Protein AF-A0A031LXT8-F1 (afdb_monomer)

Foldseek 3Di:
DPVVVVVVVVVVVPVPDPDDPPPPPPCPPDQLQVLLVVLVVVLVVLPLVSLQVNLVCLCVVTSVRDNDNVSSLVSLVSSVVSPNPVSVVVVVVVVVVVVVD

Solvent-accessible surface area (backbone atoms only — not comparable to full-atom values): 5679 Å² total; per-residue (Å²): 143,63,74,67,56,61,56,47,59,63,50,56,76,70,64,85,72,88,74,69,94,85,68,74,63,84,76,77,69,82,49,41,60,61,54,46,50,51,26,51,60,39,26,76,71,65,35,28,65,29,17,29,55,48,11,49,28,19,58,72,34,38,53,88,37,69,64,32,62,72,62,11,50,52,28,19,50,54,4,28,75,67,65,29,63,66,26,45,52,52,53,50,52,56,52,51,55,64,76,77,108

pLDDT: mean 77.26, std 21.1, range [40.28, 97.44]

Sequence (101 aa):
MIIKLFQSLFFDLKRTRTANLSNLEPSTSLNPRNQMWLYLRDALRGNAEAQYQLGLSYLNGELGLDRNYQIAEKWLNQSANAGNENAKRTLLQAYSLLAFS

Structure (mmCIF, N/CA/C/O backbone):
data_AF-A0A031LXT8-F1
#
_entry.id   AF-A0A031LXT8-F1
#
loop_
_atom_site.group_PDB
_atom_site.id
_atom_site.type_symbol
_atom_site.label_atom_id
_atom_site.label_alt_id
_atom_site.label_comp_id
_atom_site.label_asym_id
_atom_site.label_entity_id
_atom_site.label_seq_id
_atom_site.pdbx_PDB_ins_code
_atom_site.Cartn_x
_atom_site.Cartn_y
_atom_site.Cartn_z
_atom_site.occupancy
_atom_site.B_iso_or_equiv
_atom_site.auth_seq_id
_atom_site.auth_comp_id
_atom_site.auth_asym_id
_atom_site.auth_atom_id
_atom_site.pdbx_PDB_model_num
ATOM 1 N N . MET A 1 1 ? 14.738 5.889 -50.883 1.00 52.16 1 MET A N 1
ATOM 2 C CA . MET A 1 1 ? 16.024 5.975 -50.150 1.00 52.16 1 MET A CA 1
ATOM 3 C C . MET A 1 1 ? 15.867 6.797 -48.859 1.00 52.16 1 MET A C 1
ATOM 5 O O . MET A 1 1 ? 16.593 7.751 -48.654 1.00 52.16 1 MET A O 1
ATOM 9 N N . ILE A 1 2 ? 14.897 6.453 -47.994 1.00 48.31 2 ILE A N 1
ATOM 10 C CA . ILE A 1 2 ? 14.624 7.159 -46.712 1.00 48.31 2 ILE A CA 1
ATOM 11 C C . ILE A 1 2 ? 14.503 6.160 -45.540 1.00 48.31 2 ILE A C 1
ATOM 13 O O . ILE A 1 2 ? 14.871 6.467 -44.414 1.00 48.31 2 ILE A O 1
ATOM 17 N N . ILE A 1 3 ? 14.124 4.905 -45.808 1.00 41.34 3 ILE A N 1
ATOM 18 C CA . ILE A 1 3 ? 13.929 3.874 -44.771 1.00 41.34 3 ILE A CA 1
ATOM 19 C C . ILE A 1 3 ? 15.264 3.371 -44.172 1.00 41.34 3 ILE A C 1
ATOM 21 O O . ILE A 1 3 ? 15.314 2.979 -43.010 1.00 41.34 3 ILE A O 1
ATOM 25 N N . LYS A 1 4 ? 16.386 3.461 -44.907 1.00 46.75 4 LYS A N 1
ATOM 26 C CA . LYS A 1 4 ? 17.716 3.070 -44.388 1.00 46.75 4 LYS A CA 1
ATOM 27 C C . LYS A 1 4 ? 18.314 4.069 -43.385 1.00 46.75 4 LYS A C 1
ATOM 29 O O . LYS A 1 4 ? 19.149 3.676 -42.578 1.00 46.75 4 LYS A O 1
ATOM 34 N N . LEU A 1 5 ? 17.872 5.329 -43.393 1.00 44.41 5 LEU A N 1
ATOM 35 C CA . LEU A 1 5 ? 18.373 6.349 -42.462 1.00 44.41 5 LEU A CA 1
ATOM 36 C C . LEU A 1 5 ? 17.797 6.175 -41.051 1.00 44.41 5 LEU A C 1
ATOM 38 O O . LEU A 1 5 ? 18.504 6.412 -40.078 1.00 44.41 5 LEU A O 1
ATOM 42 N N . PHE A 1 6 ? 16.568 5.664 -40.922 1.00 46.62 6 PHE A N 1
ATOM 43 C CA . PHE A 1 6 ? 15.952 5.432 -39.611 1.00 46.62 6 PHE A CA 1
ATOM 44 C C . PHE A 1 6 ? 16.552 4.227 -38.871 1.00 46.62 6 PHE A C 1
ATOM 46 O O . PHE A 1 6 ? 16.717 4.275 -37.655 1.00 46.62 6 PHE A O 1
ATOM 53 N N . GLN A 1 7 ? 16.954 3.173 -39.593 1.00 45.22 7 GLN A N 1
ATOM 54 C CA . GLN A 1 7 ? 17.678 2.055 -38.977 1.00 45.22 7 GLN A CA 1
ATOM 55 C C . GLN A 1 7 ? 19.135 2.404 -38.655 1.00 45.22 7 GLN A C 1
ATOM 57 O O . GLN A 1 7 ? 19.639 1.945 -37.637 1.00 45.22 7 GLN A O 1
ATOM 62 N N . SER A 1 8 ? 19.793 3.255 -39.452 1.00 46.00 8 SER A N 1
ATOM 63 C CA . SER A 1 8 ? 21.164 3.694 -39.156 1.00 46.00 8 SER A CA 1
ATOM 64 C C . SER A 1 8 ? 21.223 4.609 -37.932 1.00 46.00 8 SER A C 1
ATOM 66 O O . SER A 1 8 ? 22.084 4.415 -37.083 1.00 46.00 8 SER A O 1
ATOM 68 N N . LEU A 1 9 ? 20.266 5.533 -37.771 1.00 46.81 9 LEU A N 1
ATOM 69 C CA . LEU A 1 9 ? 20.205 6.390 -36.581 1.00 46.81 9 LEU A CA 1
ATOM 70 C C . LEU A 1 9 ? 19.895 5.582 -35.307 1.00 46.81 9 LEU A C 1
ATOM 72 O O . LEU A 1 9 ? 20.411 5.881 -34.233 1.00 46.81 9 LEU A O 1
ATOM 76 N N . PHE A 1 10 ? 19.092 4.519 -35.431 1.00 52.41 10 PHE A N 1
ATOM 77 C CA . PHE A 1 10 ? 18.790 3.606 -34.325 1.00 52.41 10 PHE A CA 1
ATOM 78 C C . PHE A 1 10 ? 19.958 2.658 -33.991 1.00 52.41 10 PHE A C 1
ATOM 80 O O . PHE A 1 10 ? 20.082 2.204 -32.852 1.00 52.41 10 PHE A O 1
ATOM 87 N N . PHE A 1 11 ? 20.834 2.374 -34.960 1.00 48.34 11 PHE A N 1
ATOM 88 C CA . PHE A 1 11 ? 22.006 1.513 -34.784 1.00 48.34 11 PHE A CA 1
ATOM 89 C C . PHE A 1 11 ? 23.234 2.281 -34.259 1.00 48.34 11 PHE A C 1
ATOM 91 O O . PHE A 1 11 ? 23.964 1.752 -33.421 1.00 48.34 11 PHE A O 1
ATOM 98 N N . ASP A 1 12 ? 23.422 3.548 -34.649 1.00 45.16 12 ASP A N 1
ATOM 99 C CA . ASP A 1 12 ? 24.527 4.392 -34.160 1.00 45.16 12 ASP A CA 1
ATOM 100 C C . ASP A 1 12 ? 24.378 4.808 -32.688 1.00 45.16 12 ASP A C 1
ATOM 102 O O . ASP A 1 12 ? 25.370 4.913 -31.965 1.00 45.16 12 ASP A O 1
ATOM 106 N N . LEU A 1 13 ? 23.147 4.927 -32.178 1.00 47.16 13 LEU A N 1
ATOM 107 C CA . LEU A 1 13 ? 22.899 5.179 -30.750 1.00 47.16 13 LEU A CA 1
ATOM 108 C C . LEU A 1 13 ? 23.316 4.015 -29.833 1.00 47.16 13 LEU A C 1
ATOM 110 O O . LEU A 1 13 ? 23.437 4.207 -28.624 1.00 47.16 13 LEU A O 1
ATOM 114 N N . LYS A 1 14 ? 23.566 2.815 -30.379 1.00 52.72 14 LYS A N 1
ATOM 115 C CA . LYS A 1 14 ? 24.061 1.659 -29.610 1.00 52.72 14 LYS A CA 1
ATOM 116 C C . LYS A 1 14 ? 25.574 1.442 -29.709 1.00 52.72 14 LYS A C 1
ATOM 118 O O . LYS A 1 14 ? 26.081 0.536 -29.052 1.00 52.72 14 LYS A O 1
ATOM 123 N N . ARG A 1 15 ? 26.311 2.249 -30.486 1.00 54.94 15 ARG A N 1
ATOM 124 C CA . ARG A 1 15 ? 27.739 2.004 -30.770 1.00 54.94 15 ARG A CA 1
ATOM 125 C C . ARG A 1 15 ? 28.721 2.871 -29.972 1.00 54.94 15 ARG A C 1
ATOM 127 O O . ARG A 1 15 ? 29.896 2.533 -29.916 1.00 54.94 15 ARG A O 1
ATOM 134 N N . THR A 1 16 ? 28.271 3.922 -29.284 1.00 40.28 16 THR A N 1
ATOM 135 C CA . THR A 1 16 ? 29.148 4.845 -28.524 1.00 40.28 16 THR A CA 1
ATOM 136 C C . THR A 1 16 ? 29.181 4.618 -27.007 1.00 40.28 16 THR A C 1
ATOM 138 O O . THR A 1 16 ? 29.564 5.511 -26.255 1.00 40.28 16 THR A O 1
ATOM 141 N N . ARG A 1 17 ? 28.851 3.411 -26.528 1.00 46.56 17 ARG A N 1
ATOM 142 C CA . ARG A 1 17 ? 29.197 2.960 -25.163 1.00 46.56 17 ARG A CA 1
ATOM 143 C C . ARG A 1 17 ? 29.619 1.490 -25.133 1.00 46.56 17 ARG A C 1
ATOM 145 O O . ARG A 1 17 ? 29.062 0.677 -24.405 1.00 46.56 17 ARG A O 1
ATOM 152 N N . THR A 1 18 ? 30.637 1.141 -25.912 1.00 46.25 18 THR A N 1
ATOM 153 C CA . THR A 1 18 ? 31.444 -0.055 -25.640 1.00 46.25 18 THR A CA 1
ATOM 154 C C . THR A 1 18 ? 32.497 0.281 -24.587 1.00 46.25 18 THR A C 1
ATOM 156 O O . THR A 1 18 ? 33.643 0.574 -24.911 1.00 46.25 18 THR A O 1
ATOM 159 N N . ALA A 1 19 ? 32.097 0.255 -23.320 1.00 44.97 19 ALA A N 1
ATOM 160 C CA . ALA A 1 19 ? 33.008 0.036 -22.204 1.00 44.97 19 ALA A CA 1
ATOM 161 C C . ALA A 1 19 ? 32.215 -0.657 -21.085 1.00 44.97 19 ALA A C 1
ATOM 163 O O . ALA A 1 19 ? 31.340 -0.047 -20.480 1.00 44.97 19 ALA A O 1
ATOM 164 N N . ASN A 1 20 ? 32.523 -1.939 -20.857 1.00 41.75 20 ASN A N 1
ATOM 165 C CA . ASN A 1 20 ? 31.993 -2.840 -19.821 1.00 41.75 20 ASN A CA 1
ATOM 166 C C . ASN A 1 20 ? 30.548 -3.347 -19.972 1.00 41.75 20 ASN A C 1
ATOM 168 O O . ASN A 1 20 ? 29.634 -2.924 -19.274 1.00 41.75 20 ASN A O 1
ATOM 172 N N . LEU A 1 21 ? 30.378 -4.381 -20.802 1.00 50.88 21 LEU A N 1
ATOM 173 C CA . LEU A 1 21 ? 29.162 -5.208 -20.868 1.00 50.88 21 LEU A CA 1
ATOM 174 C C . LEU A 1 21 ? 29.178 -6.420 -19.908 1.00 50.88 21 LEU A C 1
ATOM 176 O O . LEU A 1 21 ? 28.299 -7.269 -19.994 1.00 50.88 21 LEU A O 1
ATOM 180 N N . SER A 1 22 ? 30.140 -6.503 -18.983 1.00 46.19 22 SER A N 1
ATOM 181 C CA . SER A 1 22 ? 30.223 -7.560 -17.955 1.00 46.19 22 SER A CA 1
ATOM 182 C C . SER A 1 22 ? 30.049 -7.055 -16.517 1.00 46.19 22 SER A C 1
ATOM 184 O O . SER A 1 22 ? 29.960 -7.871 -15.611 1.00 46.19 22 SER A O 1
ATOM 186 N N . ASN A 1 23 ? 29.952 -5.735 -16.313 1.00 44.12 23 ASN A N 1
ATOM 187 C CA . ASN A 1 23 ? 29.814 -5.102 -14.993 1.00 44.12 23 ASN A CA 1
ATOM 188 C C . ASN A 1 23 ? 28.612 -4.147 -14.944 1.00 44.12 23 ASN A C 1
ATOM 190 O O . ASN A 1 23 ? 28.645 -3.137 -14.241 1.00 44.12 23 ASN A O 1
ATOM 194 N N . LEU A 1 24 ? 27.540 -4.445 -15.685 1.00 45.91 24 LEU A N 1
ATOM 195 C CA . LEU A 1 24 ? 26.235 -3.844 -15.407 1.00 45.91 24 LEU A CA 1
ATOM 196 C C . LEU A 1 24 ? 25.675 -4.494 -14.134 1.00 45.91 24 LEU A C 1
ATOM 198 O O . LEU A 1 24 ? 24.630 -5.137 -14.148 1.00 45.91 24 LEU A O 1
ATOM 202 N N . GLU A 1 25 ? 26.388 -4.293 -13.024 1.00 43.53 25 GLU A N 1
ATOM 203 C CA . GLU A 1 25 ? 25.742 -4.082 -11.738 1.00 43.53 25 GLU A CA 1
ATOM 204 C C . GLU A 1 25 ? 24.522 -3.201 -12.019 1.00 43.53 25 GLU A C 1
ATOM 206 O O . GLU A 1 25 ? 24.671 -2.192 -12.732 1.00 43.53 25 GLU A O 1
ATOM 211 N N . PRO A 1 26 ? 23.316 -3.567 -11.554 1.00 46.69 26 PRO A N 1
ATOM 212 C CA . PRO A 1 26 ? 22.172 -2.693 -11.659 1.00 46.69 26 PRO A CA 1
ATOM 213 C C . PRO A 1 26 ? 22.521 -1.439 -10.867 1.00 46.69 26 PRO A C 1
ATOM 215 O O . PRO A 1 26 ? 22.262 -1.308 -9.677 1.00 46.69 26 PRO A O 1
ATOM 218 N N . SER A 1 27 ? 23.082 -0.462 -11.565 1.00 45.03 27 SER A N 1
ATOM 219 C CA . SER A 1 27 ? 23.076 0.935 -11.191 1.00 45.03 27 SER A CA 1
ATOM 220 C C . SER A 1 27 ? 21.638 1.417 -11.379 1.00 45.03 27 SER A C 1
ATOM 222 O O . SER A 1 27 ? 21.339 2.367 -12.095 1.00 45.03 27 SER A O 1
ATOM 224 N N . THR A 1 28 ? 20.712 0.773 -10.662 1.00 50.53 28 THR A N 1
ATOM 225 C CA . THR A 1 28 ? 19.494 1.363 -10.119 1.00 50.53 28 THR A CA 1
ATOM 226 C C . THR A 1 28 ? 19.908 2.439 -9.114 1.00 50.53 28 THR A C 1
ATOM 228 O O . THR A 1 28 ? 19.504 2.438 -7.956 1.00 50.53 28 THR A O 1
ATOM 231 N N . SER A 1 29 ? 20.775 3.357 -9.537 1.00 46.00 29 SER A N 1
ATOM 232 C CA . SER A 1 29 ? 21.190 4.515 -8.778 1.00 46.00 29 SER A CA 1
ATOM 233 C C . SER A 1 29 ? 20.017 5.485 -8.807 1.00 46.00 29 SER A C 1
ATOM 235 O O . SER A 1 29 ? 19.851 6.260 -9.747 1.00 46.00 29 SER A O 1
ATOM 237 N N . LEU A 1 30 ? 19.156 5.353 -7.801 1.00 56.53 30 LEU A N 1
ATOM 238 C CA . LEU A 1 30 ? 18.394 6.442 -7.200 1.00 56.53 30 LEU A CA 1
ATOM 239 C C . LEU A 1 30 ? 17.628 7.359 -8.174 1.00 56.53 30 LEU A C 1
ATOM 241 O O . LEU A 1 30 ? 17.579 8.569 -7.974 1.00 56.53 30 LEU A O 1
ATOM 245 N N . ASN A 1 31 ? 17.025 6.815 -9.237 1.00 69.25 31 ASN A N 1
ATOM 246 C CA . ASN A 1 31 ? 16.067 7.588 -10.023 1.00 69.25 31 ASN A CA 1
ATOM 247 C C . ASN A 1 31 ? 14.649 7.285 -9.521 1.00 69.25 31 ASN A C 1
ATOM 249 O O . ASN A 1 31 ? 14.154 6.180 -9.778 1.00 69.25 31 ASN A O 1
ATOM 253 N N . PRO A 1 32 ? 13.984 8.239 -8.844 1.00 68.25 32 PRO A N 1
ATOM 254 C CA . PRO A 1 32 ? 12.643 8.036 -8.303 1.00 68.25 32 PRO A CA 1
ATOM 255 C C . PRO A 1 32 ? 11.635 7.563 -9.362 1.00 68.25 32 PRO A C 1
ATOM 257 O O . PRO A 1 32 ? 10.799 6.705 -9.088 1.00 68.25 32 PRO A O 1
ATOM 260 N N . ARG A 1 33 ? 11.778 8.017 -10.617 1.00 75.25 33 ARG A N 1
ATOM 261 C CA . ARG A 1 33 ? 10.895 7.599 -11.719 1.00 75.25 33 ARG A CA 1
ATOM 262 C C . ARG A 1 33 ? 11.056 6.132 -12.110 1.00 75.25 33 ARG A C 1
ATOM 264 O O . ARG A 1 33 ? 10.068 5.490 -12.457 1.00 75.25 33 ARG A O 1
ATOM 271 N N . ASN A 1 34 ? 12.270 5.588 -12.041 1.00 83.44 34 ASN A N 1
ATOM 272 C CA . ASN A 1 34 ? 12.501 4.181 -12.373 1.00 83.44 34 ASN A CA 1
ATOM 273 C C . ASN A 1 34 ? 11.885 3.266 -11.310 1.00 83.44 34 ASN A C 1
ATOM 275 O O . ASN A 1 34 ? 11.287 2.250 -11.651 1.00 83.44 34 ASN A O 1
ATOM 279 N N . GLN A 1 35 ? 11.991 3.649 -10.035 1.00 86.31 35 GLN A N 1
ATOM 280 C CA . GLN A 1 35 ? 11.382 2.911 -8.925 1.00 86.31 35 GLN A CA 1
ATOM 281 C C . GLN A 1 35 ? 9.853 2.971 -8.991 1.00 86.31 35 GLN A C 1
ATOM 283 O O . GLN A 1 35 ? 9.203 1.931 -8.932 1.00 86.31 35 GLN A O 1
ATOM 288 N N . MET A 1 36 ? 9.289 4.158 -9.237 1.00 88.69 36 MET A N 1
ATOM 289 C CA . MET A 1 36 ? 7.849 4.330 -9.447 1.00 88.69 36 MET A CA 1
ATOM 290 C C . MET A 1 36 ? 7.325 3.419 -10.559 1.00 88.69 36 MET A C 1
ATOM 292 O O . MET A 1 36 ? 6.316 2.738 -10.395 1.00 88.69 36 MET A O 1
ATOM 296 N N . TRP A 1 37 ? 8.024 3.376 -11.695 1.00 88.38 37 TRP A N 1
ATOM 297 C CA . TRP A 1 37 ? 7.612 2.539 -12.814 1.00 88.38 37 TRP A CA 1
ATOM 298 C C . TRP A 1 37 ? 7.654 1.042 -12.476 1.00 88.38 37 TRP A C 1
ATOM 300 O O . TRP A 1 37 ? 6.749 0.306 -12.868 1.00 88.38 37 TRP A O 1
ATOM 310 N N . LEU A 1 38 ? 8.666 0.586 -11.729 1.00 89.69 38 LEU A N 1
ATOM 311 C CA . LEU A 1 38 ? 8.762 -0.805 -11.275 1.00 89.69 38 LEU A CA 1
ATOM 312 C C . LEU A 1 38 ? 7.604 -1.170 -10.341 1.00 89.69 38 LEU A C 1
ATOM 314 O O . LEU A 1 38 ? 6.935 -2.178 -10.574 1.00 89.69 38 LEU A O 1
ATOM 318 N N . TYR A 1 39 ? 7.320 -0.324 -9.347 1.00 92.44 39 TYR A N 1
ATOM 319 C CA . TYR A 1 39 ? 6.187 -0.528 -8.446 1.00 92.44 39 TYR A CA 1
ATOM 320 C C . TYR A 1 39 ? 4.864 -0.515 -9.194 1.00 92.44 39 TYR A C 1
ATOM 322 O O . TYR A 1 39 ? 4.056 -1.411 -8.989 1.00 92.44 39 TYR A O 1
ATOM 330 N N . LEU A 1 40 ? 4.659 0.420 -10.122 1.00 93.19 40 LEU A N 1
ATOM 331 C CA . LEU A 1 40 ? 3.451 0.453 -10.937 1.00 93.19 40 LEU A CA 1
ATOM 332 C C . LEU A 1 40 ? 3.294 -0.828 -11.766 1.00 93.19 40 LEU A C 1
ATOM 334 O O . LEU A 1 40 ? 2.227 -1.437 -11.760 1.00 93.19 40 LEU A O 1
ATOM 338 N N . ARG A 1 41 ? 4.353 -1.267 -12.455 1.00 93.56 41 ARG A N 1
ATOM 339 C CA . ARG A 1 41 ? 4.340 -2.496 -13.262 1.00 93.56 41 ARG A CA 1
ATOM 340 C C . ARG A 1 41 ? 3.936 -3.709 -12.427 1.00 93.56 41 ARG A C 1
ATOM 342 O O . ARG A 1 41 ? 3.113 -4.507 -12.872 1.00 93.56 41 ARG A O 1
ATOM 349 N N . ASP A 1 42 ? 4.526 -3.864 -11.248 1.00 93.31 42 ASP A N 1
ATOM 350 C CA . ASP A 1 42 ? 4.305 -5.041 -10.410 1.00 93.31 42 ASP A CA 1
ATOM 351 C C . ASP A 1 42 ? 2.974 -4.946 -9.645 1.00 93.31 42 ASP A C 1
ATOM 353 O O . ASP A 1 42 ? 2.258 -5.942 -9.529 1.00 93.31 42 ASP A O 1
ATOM 357 N N . ALA A 1 43 ? 2.562 -3.742 -9.240 1.00 94.75 43 ALA A N 1
ATOM 358 C CA . ALA A 1 43 ? 1.263 -3.487 -8.623 1.00 94.75 43 ALA A CA 1
ATOM 359 C C . ALA A 1 43 ? 0.102 -3.806 -9.575 1.00 94.75 43 ALA A C 1
ATOM 361 O O . ALA A 1 43 ? -0.891 -4.411 -9.165 1.00 94.75 43 ALA A O 1
ATOM 362 N N . LEU A 1 44 ? 0.253 -3.474 -10.864 1.00 93.94 44 LEU A N 1
ATOM 363 C CA . LEU A 1 44 ? -0.710 -3.821 -11.914 1.00 93.94 44 LEU A CA 1
ATOM 364 C C . LEU A 1 44 ? -0.810 -5.333 -12.164 1.00 93.94 44 LEU A C 1
ATOM 366 O O . LEU A 1 44 ? -1.829 -5.801 -12.664 1.00 93.94 44 LEU A O 1
ATOM 370 N N . ARG A 1 45 ? 0.215 -6.109 -11.795 1.00 94.94 45 ARG A N 1
ATOM 371 C CA . ARG A 1 45 ? 0.187 -7.582 -11.830 1.00 94.94 45 ARG A CA 1
ATOM 372 C C . ARG A 1 45 ? -0.417 -8.202 -10.569 1.00 94.94 45 ARG A C 1
ATOM 374 O O . ARG A 1 45 ? -0.409 -9.421 -10.439 1.00 94.94 45 ARG A O 1
ATOM 381 N N . GLY A 1 46 ? -0.919 -7.387 -9.642 1.00 92.44 46 GLY A N 1
ATOM 382 C CA . GLY A 1 46 ? -1.490 -7.863 -8.384 1.00 92.44 46 GLY A CA 1
ATOM 383 C C . GLY A 1 46 ? -0.454 -8.144 -7.296 1.00 92.44 46 GLY A C 1
ATOM 384 O O . GLY A 1 46 ? -0.786 -8.791 -6.307 1.00 92.44 46 GLY A O 1
ATOM 385 N N . ASN A 1 47 ? 0.798 -7.694 -7.449 1.00 96.50 47 ASN A N 1
ATOM 386 C CA . ASN A 1 47 ? 1.790 -7.858 -6.392 1.00 96.50 47 ASN A CA 1
ATOM 387 C C . ASN A 1 47 ? 1.415 -6.972 -5.193 1.00 96.50 47 ASN A C 1
ATOM 389 O O . ASN A 1 47 ? 1.486 -5.744 -5.269 1.00 96.50 47 ASN A O 1
ATOM 393 N N . ALA A 1 48 ? 1.034 -7.613 -4.088 1.00 96.12 48 ALA A N 1
ATOM 394 C CA . ALA A 1 48 ? 0.556 -6.932 -2.892 1.00 96.12 48 ALA A CA 1
ATOM 395 C C . ALA A 1 48 ? 1.615 -6.000 -2.280 1.00 96.12 48 ALA A C 1
ATOM 397 O O . ALA A 1 48 ? 1.280 -4.924 -1.793 1.00 96.12 48 ALA A O 1
ATOM 398 N N . GLU A 1 49 ? 2.895 -6.371 -2.324 1.00 95.38 49 GLU A N 1
ATOM 399 C CA . GLU A 1 49 ? 3.978 -5.531 -1.802 1.00 95.38 49 GLU A CA 1
ATOM 400 C C . GLU A 1 49 ? 4.204 -4.298 -2.682 1.00 95.38 49 GLU A C 1
ATOM 402 O O . GLU A 1 49 ? 4.295 -3.183 -2.181 1.00 95.38 49 GLU A O 1
ATOM 407 N N . ALA A 1 50 ? 4.186 -4.452 -4.006 1.00 94.88 50 ALA A N 1
ATOM 408 C CA . ALA A 1 50 ? 4.297 -3.317 -4.918 1.00 94.88 50 ALA A CA 1
ATOM 409 C C . ALA A 1 50 ? 3.111 -2.346 -4.779 1.00 94.88 50 ALA A C 1
ATOM 411 O O . ALA A 1 50 ? 3.305 -1.133 -4.796 1.00 94.88 50 ALA A O 1
ATOM 412 N N . GLN A 1 51 ? 1.891 -2.862 -4.590 1.00 97.25 51 GLN A N 1
ATOM 413 C CA . GLN A 1 51 ? 0.710 -2.041 -4.291 1.00 97.25 51 GLN A CA 1
ATOM 414 C C . GLN A 1 51 ? 0.873 -1.277 -2.969 1.00 97.25 51 GLN A C 1
ATOM 416 O O . GLN A 1 51 ? 0.520 -0.101 -2.897 1.00 97.25 51 GLN A O 1
ATOM 421 N N . TYR A 1 52 ? 1.454 -1.909 -1.943 1.00 97.38 52 TYR A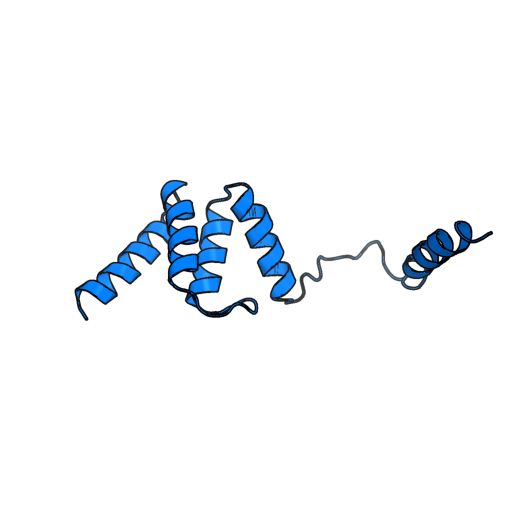 N 1
ATOM 422 C CA . TYR A 1 52 ? 1.750 -1.255 -0.668 1.00 97.38 52 TYR A CA 1
ATOM 423 C C . TYR A 1 52 ? 2.748 -0.103 -0.837 1.00 97.38 52 TYR A C 1
ATOM 425 O O . TYR A 1 52 ? 2.450 1.029 -0.454 1.00 97.38 52 TYR A O 1
ATOM 433 N N . GLN A 1 53 ? 3.889 -0.365 -1.480 1.00 95.50 53 GLN A N 1
ATOM 434 C CA . GLN A 1 53 ? 4.938 0.633 -1.716 1.00 95.50 53 GLN A CA 1
ATOM 435 C C . GLN A 1 53 ? 4.440 1.806 -2.569 1.00 95.50 53 GLN A C 1
ATOM 437 O O . GLN A 1 53 ? 4.751 2.967 -2.296 1.00 95.50 53 GLN A O 1
ATOM 442 N N . LEU A 1 54 ? 3.608 1.523 -3.573 1.00 94.69 54 LEU A N 1
ATOM 443 C CA . LEU A 1 54 ? 2.978 2.545 -4.400 1.00 94.69 54 LEU A CA 1
ATOM 444 C C . LEU A 1 54 ? 2.002 3.405 -3.585 1.00 94.69 54 LEU A C 1
ATOM 446 O O . LEU A 1 54 ? 2.009 4.629 -3.701 1.00 94.69 54 LEU A O 1
ATOM 450 N N . GLY A 1 55 ? 1.203 2.774 -2.720 1.00 95.56 55 GLY A N 1
ATOM 451 C CA . GLY A 1 55 ? 0.304 3.459 -1.796 1.00 95.56 55 GLY A CA 1
ATOM 452 C C . GLY A 1 55 ? 1.039 4.391 -0.832 1.00 95.56 55 GLY A C 1
ATOM 453 O O . GLY A 1 55 ? 0.664 5.555 -0.705 1.00 95.56 55 GLY A O 1
ATOM 454 N N . LEU A 1 56 ? 2.131 3.922 -0.220 1.00 95.00 56 LEU A N 1
ATOM 455 C CA . LEU A 1 56 ? 2.998 4.749 0.627 1.00 95.00 56 LEU A CA 1
ATOM 456 C C . LEU A 1 56 ? 3.618 5.919 -0.142 1.00 95.00 56 LEU A C 1
ATOM 458 O O . LEU A 1 56 ? 3.629 7.044 0.354 1.00 95.00 56 LEU A O 1
ATOM 462 N N . SER A 1 57 ? 4.068 5.676 -1.374 1.00 93.50 57 SER A N 1
ATOM 463 C CA . SER A 1 57 ? 4.662 6.721 -2.212 1.00 93.50 57 SER A CA 1
ATOM 464 C C . SER A 1 57 ? 3.668 7.860 -2.473 1.00 93.50 57 SER A C 1
ATOM 466 O O . SER A 1 57 ? 4.040 9.030 -2.394 1.00 93.50 57 SER A O 1
ATOM 468 N N . TYR A 1 58 ? 2.387 7.539 -2.698 1.00 94.50 58 TYR A N 1
ATOM 469 C CA . TYR A 1 58 ? 1.314 8.534 -2.811 1.00 94.50 58 TYR A CA 1
ATOM 470 C C . TYR A 1 58 ? 0.922 9.185 -1.474 1.00 94.50 58 TYR A C 1
ATOM 472 O O . TYR A 1 58 ? 0.489 10.335 -1.489 1.00 94.50 58 TYR A O 1
ATOM 480 N N . LEU A 1 59 ? 1.059 8.510 -0.324 1.00 91.88 59 LEU A N 1
ATOM 481 C CA . LEU A 1 59 ? 0.830 9.138 0.991 1.00 91.88 59 LEU A CA 1
ATOM 482 C C . LEU A 1 59 ? 1.896 10.186 1.307 1.00 91.88 59 LEU A C 1
ATOM 484 O O . LEU A 1 59 ? 1.578 11.277 1.785 1.00 91.88 59 LEU A O 1
ATOM 488 N N . ASN A 1 60 ? 3.153 9.844 1.039 1.00 89.75 60 ASN A N 1
ATOM 489 C CA . ASN A 1 60 ? 4.300 10.651 1.432 1.00 89.75 60 ASN A CA 1
ATOM 490 C C . ASN A 1 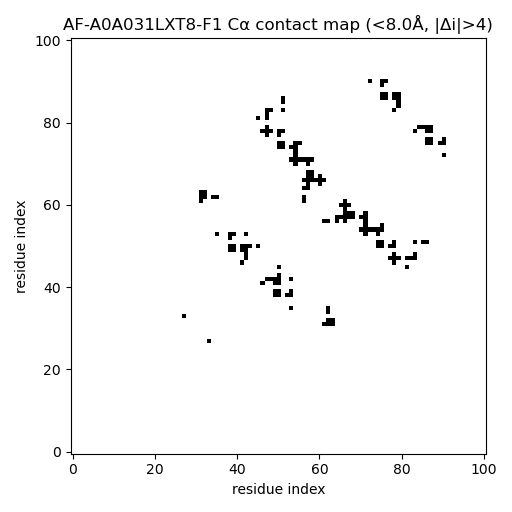60 ? 4.677 11.695 0.374 1.00 89.75 60 ASN A C 1
ATOM 492 O O . ASN A 1 60 ? 5.318 12.690 0.708 1.00 89.75 60 ASN A O 1
ATOM 496 N N . GLY A 1 61 ? 4.239 11.520 -0.878 1.00 90.19 61 GLY A N 1
ATOM 497 C CA . GLY A 1 61 ? 4.655 12.374 -1.993 1.00 90.19 61 GLY A CA 1
ATOM 498 C C . GLY A 1 61 ? 6.093 12.072 -2.410 1.00 90.19 61 GLY A C 1
ATOM 499 O O . GLY A 1 61 ? 6.907 12.970 -2.612 1.00 90.19 61 GLY A O 1
ATOM 500 N N . GLU A 1 62 ? 6.431 10.786 -2.451 1.00 88.06 62 GLU A N 1
ATOM 501 C CA . GLU A 1 62 ? 7.755 10.299 -2.819 1.00 88.06 62 GLU A CA 1
ATOM 502 C C . GLU A 1 62 ? 7.807 9.941 -4.304 1.00 88.06 62 GLU A C 1
ATOM 504 O O . GLU A 1 62 ? 6.814 9.973 -5.027 1.00 88.06 62 GLU A O 1
ATOM 509 N N . LEU A 1 63 ? 8.997 9.597 -4.789 1.00 83.69 63 LEU A N 1
ATOM 510 C CA . LEU A 1 63 ? 9.207 9.141 -6.162 1.00 83.69 63 LEU A CA 1
ATOM 511 C C . LEU A 1 63 ? 8.801 10.150 -7.261 1.00 83.69 63 LEU A C 1
ATOM 513 O O . LEU A 1 63 ? 8.645 9.782 -8.427 1.00 83.69 63 LEU A O 1
ATOM 517 N N . GLY A 1 64 ? 8.703 11.436 -6.909 1.00 82.94 64 GLY A N 1
ATOM 518 C CA . GLY A 1 64 ? 8.234 12.497 -7.805 1.00 82.94 64 GLY A CA 1
ATOM 519 C C . GLY A 1 64 ? 6.712 12.534 -7.968 1.00 82.94 64 GLY A C 1
ATOM 520 O O . GLY A 1 64 ? 6.229 13.103 -8.944 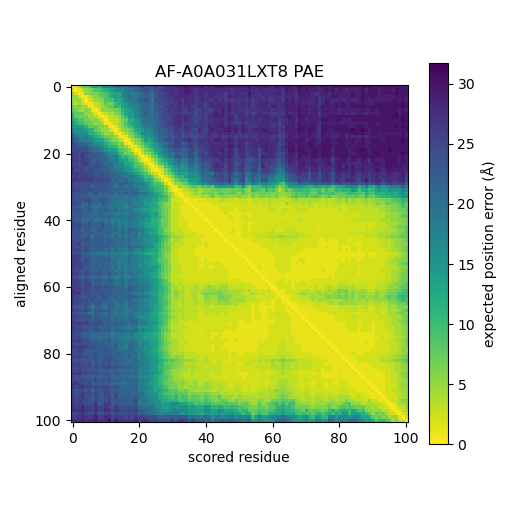1.00 82.94 64 GLY A O 1
ATOM 521 N N . LEU A 1 65 ? 5.975 11.899 -7.055 1.00 86.94 65 LEU A N 1
ATOM 522 C CA . LEU A 1 65 ? 4.523 11.966 -6.971 1.00 86.94 65 LEU A CA 1
ATOM 523 C C . LEU A 1 65 ? 4.096 13.084 -6.032 1.00 86.94 65 LEU A C 1
ATOM 525 O O . LEU A 1 65 ? 4.697 13.294 -4.981 1.00 86.94 65 LEU A O 1
ATOM 529 N N . ASP A 1 66 ? 2.988 13.728 -6.369 1.00 91.75 66 ASP A N 1
ATOM 530 C CA . ASP A 1 66 ? 2.285 14.570 -5.414 1.00 91.75 66 ASP A CA 1
ATOM 531 C C . ASP A 1 66 ? 1.522 13.703 -4.412 1.00 91.75 66 ASP A C 1
ATOM 533 O O . ASP A 1 66 ? 1.010 12.625 -4.743 1.00 91.75 66 ASP A O 1
ATOM 537 N N . ARG A 1 67 ? 1.409 14.202 -3.176 1.00 92.44 67 ARG A N 1
ATOM 538 C CA . ARG A 1 67 ? 0.602 13.544 -2.148 1.00 92.44 67 ARG A CA 1
ATOM 539 C C . ARG A 1 67 ? -0.843 13.437 -2.609 1.00 92.44 67 ARG A C 1
ATOM 541 O O . ARG A 1 67 ? -1.486 14.444 -2.900 1.00 92.44 67 ARG A O 1
ATOM 548 N N . ASN A 1 68 ? -1.364 12.218 -2.635 1.00 94.56 68 ASN A N 1
ATOM 549 C CA . ASN A 1 68 ? -2.746 11.952 -2.994 1.00 94.56 68 ASN A CA 1
ATOM 550 C C . ASN A 1 68 ? -3.307 10.812 -2.142 1.00 94.56 68 ASN A C 1
ATOM 552 O O . ASN A 1 68 ? -3.132 9.631 -2.446 1.00 94.56 68 ASN A O 1
ATOM 556 N N . TYR A 1 69 ? -4.024 11.193 -1.086 1.00 91.62 69 TYR A N 1
ATOM 557 C CA . TYR A 1 69 ? -4.600 10.264 -0.117 1.00 91.62 69 TYR A CA 1
ATOM 558 C C . TYR A 1 69 ? -5.614 9.296 -0.737 1.00 91.62 69 TYR A C 1
ATOM 560 O O . TYR A 1 69 ? -5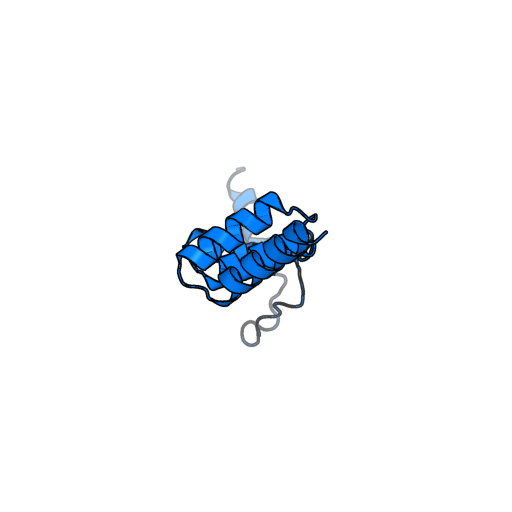.632 8.129 -0.366 1.00 91.62 69 TYR A O 1
ATOM 568 N N . GLN A 1 70 ? -6.398 9.739 -1.722 1.00 93.31 70 GLN A N 1
ATOM 569 C CA . GLN A 1 70 ? -7.397 8.893 -2.385 1.00 93.31 70 GLN A CA 1
ATOM 570 C C . GLN A 1 70 ? -6.730 7.792 -3.221 1.00 93.31 70 GLN A C 1
ATOM 572 O O . GLN A 1 70 ? -7.141 6.631 -3.196 1.00 93.31 70 GLN A O 1
ATOM 577 N N . ILE A 1 71 ? -5.673 8.141 -3.964 1.00 93.88 71 ILE A N 1
ATOM 578 C CA . ILE A 1 71 ? -4.917 7.163 -4.755 1.00 93.88 71 ILE A CA 1
ATOM 579 C C . ILE A 1 71 ? -4.141 6.220 -3.831 1.00 93.88 71 ILE A C 1
ATOM 581 O O . ILE A 1 71 ? -4.132 5.010 -4.062 1.00 93.88 71 ILE A O 1
ATOM 585 N N . ALA A 1 72 ? -3.534 6.752 -2.771 1.00 95.50 72 ALA A N 1
ATOM 586 C CA . ALA A 1 72 ? -2.864 5.954 -1.758 1.00 95.50 72 ALA A CA 1
ATOM 587 C C . ALA A 1 72 ? -3.795 4.918 -1.118 1.00 95.50 72 ALA A C 1
ATOM 589 O O . ALA A 1 72 ? -3.485 3.730 -1.113 1.00 95.50 72 ALA A O 1
ATOM 590 N N . GLU A 1 73 ? -4.954 5.357 -0.628 1.00 95.50 73 GLU A N 1
ATOM 591 C CA . GLU A 1 73 ? -5.972 4.504 -0.019 1.00 95.50 73 GLU A CA 1
ATOM 592 C C . GLU A 1 73 ? -6.416 3.397 -0.977 1.00 95.50 73 GLU A C 1
ATOM 594 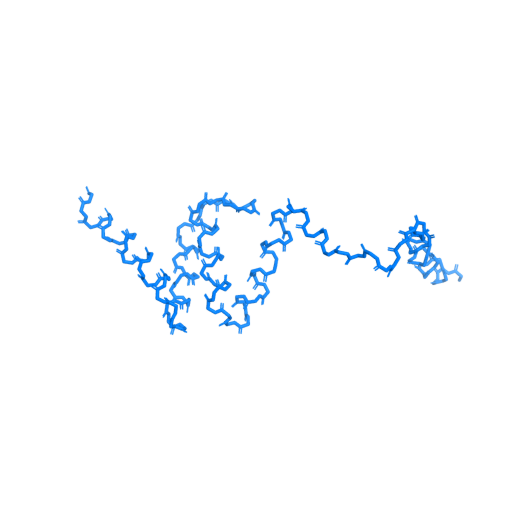O O . GLU A 1 73 ? -6.525 2.240 -0.576 1.00 95.50 73 GLU A O 1
ATOM 599 N N . LYS A 1 74 ? -6.609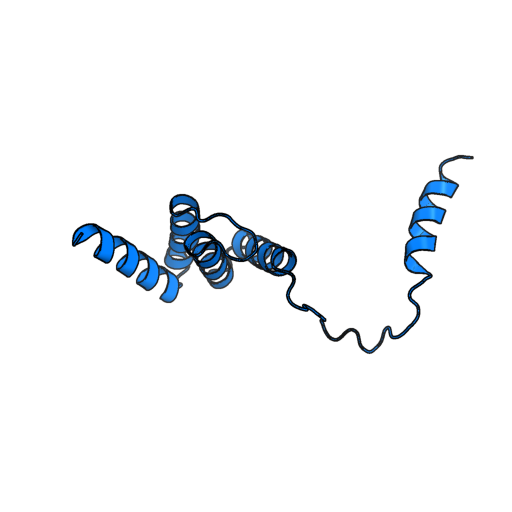 3.711 -2.263 1.00 96.12 74 LYS A N 1
ATOM 600 C CA . LYS A 1 74 ? -6.959 2.709 -3.276 1.00 96.12 74 LYS A CA 1
ATOM 601 C C . LYS A 1 74 ? -5.895 1.613 -3.394 1.00 96.12 74 LYS A C 1
AT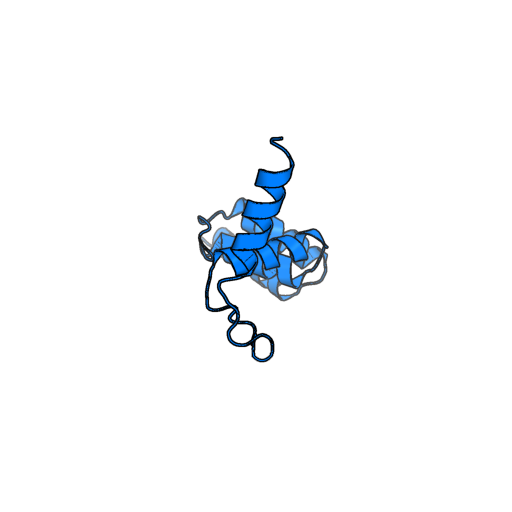OM 603 O O . LYS A 1 74 ? -6.242 0.432 -3.390 1.00 96.12 74 LYS A O 1
ATOM 608 N N . TRP A 1 75 ? -4.619 1.981 -3.503 1.00 97.31 75 TRP A N 1
ATOM 609 C CA . TRP A 1 75 ? -3.527 1.009 -3.625 1.00 97.31 75 TRP A CA 1
ATOM 610 C C . TRP A 1 75 ? -3.312 0.206 -2.341 1.00 97.31 75 TRP A C 1
ATOM 612 O O . TRP A 1 75 ? -3.152 -1.013 -2.399 1.00 97.31 75 TRP A O 1
ATOM 622 N N . LEU A 1 76 ? -3.389 0.860 -1.181 1.00 97.00 76 LEU A N 1
ATOM 623 C CA . LEU A 1 76 ? -3.304 0.193 0.116 1.00 97.00 76 LEU A CA 1
ATOM 624 C C . LEU A 1 76 ? -4.474 -0.773 0.329 1.00 97.00 76 LEU A C 1
ATOM 626 O O . LEU A 1 76 ? -4.258 -1.874 0.821 1.00 97.00 76 LEU A O 1
ATOM 630 N N . ASN A 1 77 ? -5.690 -0.422 -0.098 1.00 97.12 77 ASN A N 1
ATOM 631 C CA . ASN A 1 77 ? -6.846 -1.317 -0.013 1.00 97.12 77 ASN A CA 1
ATOM 632 C C . ASN A 1 77 ? -6.672 -2.554 -0.898 1.00 97.12 77 ASN A C 1
ATOM 634 O O . ASN A 1 77 ? -6.954 -3.668 -0.463 1.00 97.12 77 ASN A O 1
ATOM 638 N N . GLN A 1 78 ? -6.169 -2.389 -2.124 1.00 96.69 78 GLN A N 1
ATOM 639 C CA . GLN A 1 78 ? -5.859 -3.531 -2.992 1.00 96.69 78 GLN A CA 1
ATOM 640 C C . GLN A 1 78 ? -4.803 -4.445 -2.363 1.00 96.69 78 GLN A C 1
ATOM 642 O O . GLN A 1 78 ? -5.000 -5.657 -2.306 1.00 96.69 78 GLN A O 1
ATOM 647 N N . SER A 1 79 ? -3.743 -3.851 -1.814 1.00 97.44 79 SER A N 1
ATOM 648 C CA . SER A 1 79 ? -2.681 -4.573 -1.118 1.00 97.44 79 SER A CA 1
ATOM 649 C C . SER A 1 79 ? -3.203 -5.336 0.108 1.00 97.44 79 SER A C 1
ATOM 651 O O . SER A 1 79 ? -2.919 -6.523 0.281 1.00 97.44 79 SER A O 1
ATOM 653 N N . ALA A 1 80 ? -4.036 -4.689 0.925 1.00 97.12 80 ALA A N 1
ATOM 654 C CA . ALA A 1 80 ? -4.678 -5.279 2.096 1.00 97.12 8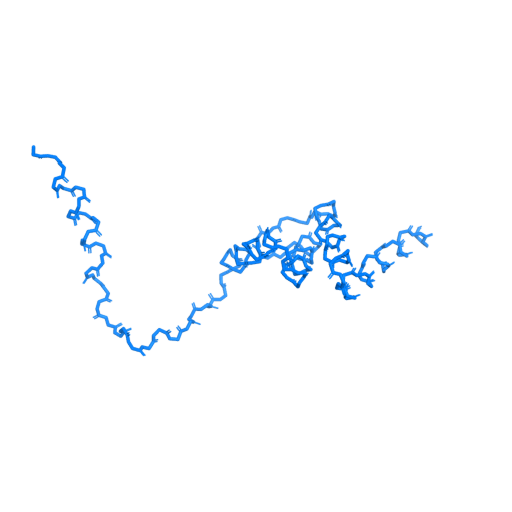0 ALA A CA 1
ATOM 655 C C . ALA A 1 80 ? -5.602 -6.449 1.723 1.00 97.12 80 ALA A C 1
ATOM 657 O O . ALA A 1 80 ? -5.555 -7.501 2.367 1.00 97.12 80 ALA A O 1
ATOM 658 N N . ASN A 1 81 ? -6.392 -6.295 0.656 1.00 96.12 81 ASN A N 1
ATOM 659 C CA . ASN A 1 81 ? -7.267 -7.344 0.125 1.00 96.12 81 ASN A CA 1
ATOM 660 C C . ASN A 1 81 ? -6.477 -8.538 -0.425 1.00 96.12 81 ASN A C 1
ATOM 662 O O . ASN A 1 81 ? -6.939 -9.672 -0.337 1.00 96.12 81 ASN A O 1
ATOM 666 N N . ALA A 1 82 ? -5.270 -8.300 -0.943 1.00 94.00 82 ALA A N 1
ATOM 667 C CA . ALA A 1 82 ? -4.339 -9.341 -1.365 1.00 94.00 82 ALA A CA 1
ATOM 668 C C . ALA A 1 82 ? -3.568 -9.994 -0.194 1.00 94.00 82 ALA A C 1
ATOM 670 O O . ALA A 1 82 ? -2.699 -10.832 -0.425 1.00 94.00 82 ALA A O 1
ATOM 671 N N . GLY A 1 83 ? -3.882 -9.637 1.058 1.00 94.44 83 GLY A N 1
ATOM 672 C CA . GLY A 1 83 ? -3.304 -10.243 2.260 1.00 94.44 83 GLY A CA 1
ATOM 673 C C . GLY A 1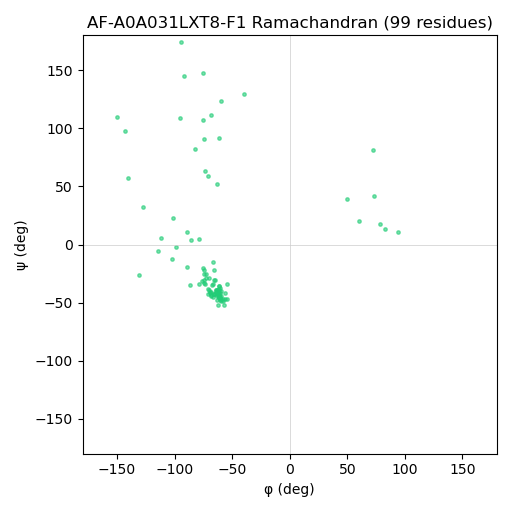 83 ? -2.084 -9.518 2.833 1.00 94.44 83 GLY A C 1
ATOM 674 O O . GLY A 1 83 ? -1.438 -10.052 3.729 1.00 94.44 83 GLY A O 1
ATOM 675 N N . ASN A 1 84 ? -1.754 -8.309 2.363 1.00 95.81 84 ASN A N 1
ATOM 676 C CA . ASN A 1 84 ? -0.654 -7.538 2.940 1.00 95.81 84 ASN A CA 1
ATOM 677 C C . ASN A 1 84 ? -1.060 -6.929 4.295 1.00 95.81 84 ASN A C 1
ATOM 679 O O . ASN A 1 84 ? -1.821 -5.961 4.372 1.00 95.81 84 ASN A O 1
ATOM 683 N N . GLU A 1 85 ? -0.522 -7.488 5.377 1.00 96.06 85 GLU A N 1
ATOM 684 C CA . GLU A 1 85 ? -0.791 -7.028 6.743 1.00 96.06 85 GLU A CA 1
ATOM 685 C C . GLU A 1 85 ? -0.249 -5.617 7.019 1.00 96.06 85 GLU A C 1
ATOM 687 O O . GLU A 1 85 ? -0.856 -4.860 7.779 1.00 96.06 85 GLU A O 1
ATOM 692 N N . ASN A 1 86 ? 0.846 -5.205 6.370 1.00 95.06 86 ASN A N 1
ATOM 693 C CA . ASN A 1 86 ? 1.360 -3.843 6.520 1.00 95.06 86 ASN A CA 1
ATOM 694 C C . ASN A 1 86 ? 0.376 -2.825 5.947 1.00 95.06 86 ASN A C 1
ATOM 696 O O . ASN A 1 86 ? 0.082 -1.830 6.608 1.00 95.06 86 ASN A O 1
ATOM 700 N N . ALA A 1 87 ? -0.204 -3.112 4.780 1.00 94.94 87 ALA A N 1
ATOM 701 C CA . ALA A 1 87 ? -1.227 -2.262 4.183 1.00 94.94 87 ALA A CA 1
ATOM 702 C C . ALA A 1 87 ? -2.476 -2.145 5.072 1.00 94.94 87 ALA A C 1
ATOM 704 O O . ALA A 1 87 ? -2.965 -1.035 5.292 1.00 94.94 87 ALA A O 1
ATOM 705 N N . LYS A 1 88 ? -2.941 -3.260 5.659 1.00 94.62 88 LYS A N 1
ATOM 706 C CA . LYS A 1 88 ? -4.059 -3.261 6.621 1.00 94.62 88 LYS A CA 1
ATOM 707 C C . LYS A 1 88 ? -3.773 -2.370 7.827 1.00 94.62 88 LYS A C 1
ATOM 709 O O . LYS A 1 88 ? -4.605 -1.538 8.185 1.00 94.62 88 LYS A O 1
ATOM 714 N N . ARG A 1 89 ? -2.591 -2.508 8.442 1.00 95.25 89 ARG A N 1
ATOM 715 C CA . ARG A 1 89 ? -2.201 -1.675 9.591 1.00 95.25 89 ARG A CA 1
ATOM 716 C C . ARG A 1 89 ? -2.089 -0.200 9.217 1.00 95.25 89 ARG A C 1
ATOM 718 O O . ARG A 1 89 ? -2.525 0.638 9.998 1.00 95.25 89 ARG A O 1
ATOM 725 N N . THR A 1 90 ? -1.526 0.119 8.051 1.00 93.06 90 THR A N 1
ATOM 726 C CA . THR A 1 90 ? -1.397 1.505 7.581 1.00 93.06 90 THR A CA 1
ATOM 727 C C . THR A 1 90 ? -2.767 2.150 7.365 1.00 93.06 90 THR A C 1
ATOM 729 O O . THR A 1 90 ? -2.982 3.264 7.836 1.00 93.06 90 THR A O 1
ATOM 732 N N . LEU A 1 91 ? -3.717 1.449 6.735 1.00 92.25 91 LEU A N 1
ATOM 733 C CA . LEU A 1 91 ? -5.096 1.933 6.591 1.00 92.25 91 LEU A CA 1
ATOM 734 C C . LEU A 1 91 ? -5.775 2.126 7.948 1.00 92.25 91 LEU A C 1
ATOM 736 O O . LEU A 1 91 ? -6.362 3.175 8.200 1.00 92.25 91 LEU A O 1
ATOM 740 N N . LEU A 1 92 ? -5.643 1.151 8.852 1.00 92.19 92 LEU A N 1
ATOM 741 C CA . LEU A 1 92 ? -6.215 1.249 10.192 1.00 92.19 92 LEU A CA 1
ATOM 742 C C . LEU A 1 92 ? -5.654 2.451 10.956 1.00 92.19 92 LEU A C 1
ATOM 744 O O . LEU A 1 92 ? -6.426 3.181 11.568 1.00 92.19 92 LEU A O 1
ATOM 748 N N . GLN A 1 93 ? -4.341 2.694 10.901 1.00 89.12 93 GLN A N 1
ATOM 749 C CA . GLN A 1 93 ? -3.725 3.868 11.524 1.00 89.12 93 GLN A CA 1
ATOM 750 C C . GLN A 1 93 ? -4.244 5.173 10.913 1.00 89.12 93 GLN A C 1
ATOM 752 O O . GLN A 1 93 ? -4.577 6.091 11.660 1.00 89.12 93 GLN A O 1
ATOM 757 N N . ALA A 1 94 ? -4.365 5.244 9.585 1.00 84.88 94 ALA A N 1
ATOM 758 C CA . ALA A 1 94 ? -4.879 6.426 8.897 1.00 84.88 94 ALA A CA 1
ATOM 759 C C . ALA A 1 94 ? -6.330 6.747 9.300 1.00 84.88 94 ALA A C 1
ATOM 761 O O . ALA A 1 94 ? -6.633 7.893 9.626 1.00 84.88 94 ALA A O 1
ATOM 762 N N . TYR A 1 95 ? -7.213 5.744 9.353 1.00 83.44 95 TYR A N 1
ATOM 763 C CA . TYR A 1 95 ? -8.602 5.946 9.779 1.00 83.44 95 TYR A CA 1
ATOM 764 C C . TYR A 1 95 ? -8.729 6.232 11.275 1.00 83.44 95 TYR A C 1
ATOM 766 O O . TYR A 1 95 ? -9.532 7.074 11.665 1.00 83.44 95 TYR A O 1
ATOM 774 N N . SER A 1 96 ? -7.924 5.571 12.112 1.00 83.69 96 SER A N 1
ATOM 775 C CA . SER A 1 96 ? -7.882 5.845 13.554 1.00 83.69 96 SER A CA 1
ATOM 776 C C . SER A 1 96 ? -7.538 7.309 13.820 1.00 83.69 96 SER A C 1
ATOM 778 O O . SER A 1 96 ? -8.211 7.964 14.604 1.00 83.69 96 SER A O 1
ATOM 780 N N . LEU A 1 97 ? -6.513 7.838 13.146 1.00 75.81 97 LEU A N 1
ATOM 781 C CA . LEU A 1 97 ? -6.088 9.228 13.312 1.00 75.81 97 LEU A CA 1
ATOM 782 C C . LEU A 1 97 ? -7.194 10.226 12.944 1.00 75.81 97 LEU A C 1
ATOM 784 O O . LEU A 1 97 ? -7.337 11.227 13.633 1.00 75.81 97 LEU A O 1
ATOM 788 N N . LEU A 1 98 ? -7.986 9.934 11.909 1.00 69.94 98 LEU A N 1
ATOM 789 C CA . LEU A 1 98 ? -9.119 10.770 11.495 1.00 69.94 98 LEU A CA 1
ATOM 790 C C . LEU A 1 98 ? -10.330 10.657 12.430 1.00 69.94 98 LEU A C 1
ATOM 792 O O . LEU A 1 98 ? -11.092 11.605 12.562 1.00 69.94 98 LEU A O 1
ATOM 796 N N . ALA A 1 99 ? -10.537 9.499 13.061 1.00 68.88 99 ALA A N 1
ATOM 797 C CA . ALA A 1 99 ? -11.671 9.269 13.956 1.00 68.88 99 ALA A CA 1
ATOM 798 C C . ALA A 1 99 ? -11.515 9.951 15.328 1.00 68.88 99 ALA A C 1
ATOM 800 O O . ALA A 1 99 ? -12.510 10.146 16.025 1.00 68.88 99 ALA A O 1
ATOM 801 N N . PHE A 1 100 ? -10.283 10.290 15.722 1.00 62.22 100 PHE A N 1
ATOM 802 C CA . PHE A 1 100 ? -9.962 10.919 17.010 1.00 62.22 100 PHE A CA 1
ATOM 803 C C . PHE A 1 100 ? -9.460 12.373 16.890 1.00 62.22 100 PHE A C 1
ATOM 805 O O . PHE A 1 100 ? -9.058 12.947 17.904 1.00 62.22 100 PHE A O 1
ATOM 812 N N . SER A 1 101 ? -9.472 12.959 15.687 1.00 53.28 101 SER A N 1
ATOM 813 C CA . SER A 1 101 ? -9.142 14.371 15.417 1.00 53.28 101 SER A CA 1
ATOM 814 C C . SER A 1 101 ? -10.392 15.227 15.267 1.00 53.28 101 SER A C 1
ATOM 816 O O . SER A 1 101 ? -10.411 16.342 15.829 1.00 53.28 101 SER A O 1
#

Mean predicted aligned error: 12.77 Å

Nearest PDB structures (foldseek):
  5b26-assembly2_C  TM=9.287E-01  e=1.425E-02  Mus musculus
  5b26-assembly1_B  TM=9.185E-01  e=2.400E-02  Mus musculus
  8sxq-assembly2_B  TM=9.573E-01  e=2.855E-02  Legionella pneumophila
  4bwr-assembly1_A  TM=9.276E-01  e=6.806E-02  Escherichia coli CFT073
  7mqz-assembly1_A  TM=8.983E-01  e=2.732E-01  Homo sapiens

Radius of gyration: 20.41 Å; Cα contacts (8 Å, |Δi|>4): 92; chains: 1; bounding box: 45×25×67 Å

Secondary structure (DSSP, 8-state):
--HHHHHHHHHHTTTS--S-SS-------S-HHHHHHHHHHHHHTT-HHHHHHHHHHHHHT-TTPPP-HHHHHHHHHHHHHTT-HHHHHHHHHHHHHHH--